Protein AF-A0A2V1GQX3-F1 (afdb_monomer_lite)

Structure (mmCIF, N/CA/C/O backbone):
data_AF-A0A2V1GQX3-F1
#
_entry.id   AF-A0A2V1GQX3-F1
#
loop_
_atom_site.group_PDB
_atom_site.id
_atom_site.type_symbol
_atom_site.label_atom_id
_atom_site.label_alt_id
_atom_site.label_comp_id
_atom_site.label_asym_id
_atom_site.label_entity_id
_atom_site.label_seq_id
_atom_site.pdbx_PDB_ins_code
_atom_site.Cartn_x
_atom_site.Cartn_y
_atom_site.Cartn_z
_atom_site.occupancy
_atom_site.B_iso_or_equiv
_atom_site.auth_seq_id
_atom_site.auth_comp_id
_atom_site.auth_asym_id
_atom_site.auth_atom_id
_atom_site.pdbx_PDB_model_num
ATOM 1 N N . MET A 1 1 ? 5.991 -5.015 7.371 1.00 90.56 1 MET A N 1
ATOM 2 C CA . MET A 1 1 ? 5.856 -4.230 6.133 1.00 90.56 1 MET A CA 1
ATOM 3 C C . MET A 1 1 ? 7.169 -4.288 5.395 1.00 90.56 1 MET A C 1
ATOM 5 O O . MET A 1 1 ? 8.204 -4.074 6.018 1.00 90.56 1 MET A O 1
ATOM 9 N N . GLN A 1 2 ? 7.140 -4.566 4.095 1.00 91.06 2 GLN A N 1
ATOM 10 C CA . GLN A 1 2 ? 8.346 -4.754 3.287 1.00 91.06 2 GLN A CA 1
ATOM 11 C C . GLN A 1 2 ? 8.309 -3.878 2.034 1.00 91.06 2 GLN A C 1
ATOM 13 O O . GLN A 1 2 ? 7.256 -3.720 1.423 1.00 91.06 2 GLN A O 1
ATOM 18 N N . ARG A 1 3 ? 9.459 -3.323 1.633 1.00 92.69 3 ARG A N 1
ATOM 19 C CA . ARG A 1 3 ? 9.602 -2.666 0.327 1.00 92.69 3 ARG A CA 1
ATOM 20 C C . ARG A 1 3 ? 9.508 -3.696 -0.790 1.00 92.69 3 ARG A C 1
ATOM 22 O O . ARG A 1 3 ? 10.163 -4.732 -0.721 1.00 92.69 3 ARG A O 1
ATOM 29 N N . ILE A 1 4 ? 8.732 -3.384 -1.821 1.00 92.75 4 ILE A N 1
ATOM 30 C CA . ILE A 1 4 ? 8.549 -4.271 -2.972 1.00 92.75 4 ILE A CA 1
ATOM 31 C C . ILE A 1 4 ? 9.205 -3.723 -4.238 1.00 92.75 4 ILE A C 1
ATOM 33 O O . ILE A 1 4 ? 9.445 -2.520 -4.357 1.00 92.75 4 ILE A O 1
ATOM 37 N N . SER A 1 5 ? 9.502 -4.626 -5.175 1.00 91.31 5 SER A N 1
ATOM 38 C CA . SER A 1 5 ? 10.023 -4.274 -6.495 1.00 91.31 5 SER A CA 1
ATOM 39 C C . SER A 1 5 ? 8.942 -3.629 -7.378 1.00 91.31 5 SER A C 1
ATOM 41 O O . SER A 1 5 ? 7.744 -3.848 -7.149 1.00 91.31 5 SER A O 1
ATOM 43 N N . PRO A 1 6 ? 9.342 -2.875 -8.418 1.00 88.38 6 PRO A N 1
ATOM 44 C CA . PRO A 1 6 ? 8.414 -2.326 -9.404 1.00 88.38 6 PRO A CA 1
ATOM 45 C C . PRO A 1 6 ? 7.531 -3.394 -10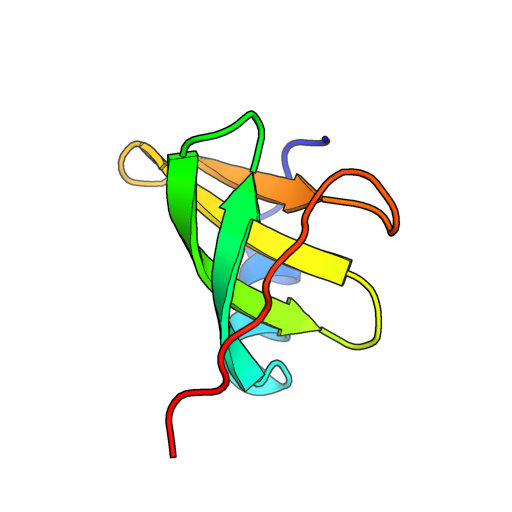.061 1.00 88.38 6 PRO A C 1
ATOM 47 O O . PRO A 1 6 ? 6.334 -3.172 -10.195 1.00 88.38 6 PRO A O 1
ATOM 50 N N . ASP A 1 7 ? 8.067 -4.579 -10.375 1.00 90.81 7 ASP A N 1
ATOM 51 C CA . ASP A 1 7 ? 7.286 -5.677 -10.969 1.00 90.81 7 ASP A CA 1
ATOM 52 C C . ASP A 1 7 ? 6.145 -6.135 -10.059 1.00 90.81 7 ASP A C 1
ATOM 54 O O . ASP A 1 7 ? 5.012 -6.340 -10.497 1.00 90.81 7 ASP A O 1
ATOM 58 N N . ARG A 1 8 ? 6.420 -6.240 -8.753 1.00 89.56 8 ARG A N 1
ATOM 59 C CA . ARG A 1 8 ? 5.418 -6.613 -7.749 1.00 89.56 8 ARG A CA 1
ATOM 60 C C . ARG A 1 8 ? 4.316 -5.557 -7.655 1.00 89.56 8 ARG A C 1
ATOM 62 O O . ARG A 1 8 ? 3.141 -5.902 -7.539 1.00 89.56 8 ARG A O 1
ATOM 69 N N . PHE A 1 9 ? 4.692 -4.281 -7.726 1.00 89.19 9 PHE A N 1
ATOM 70 C CA . PHE A 1 9 ? 3.740 -3.178 -7.807 1.00 89.19 9 PHE A CA 1
ATOM 71 C C . PHE A 1 9 ? 2.906 -3.245 -9.095 1.00 89.19 9 PHE A C 1
ATOM 73 O O . PHE A 1 9 ? 1.686 -3.109 -9.020 1.00 89.19 9 PHE A O 1
ATOM 80 N N . CYS A 1 10 ? 3.519 -3.505 -10.253 1.00 92.56 10 CYS A N 1
ATOM 81 C CA . CYS A 1 10 ? 2.805 -3.655 -11.522 1.00 92.56 10 CYS A CA 1
ATOM 82 C C . CYS A 1 10 ? 1.740 -4.755 -11.433 1.00 92.56 10 CYS A C 1
ATOM 84 O O . CYS A 1 10 ? 0.598 -4.528 -11.831 1.00 92.56 10 CYS A O 1
ATOM 86 N N . ILE A 1 11 ? 2.069 -5.896 -10.819 1.00 93.69 11 ILE A N 1
ATOM 87 C CA . ILE A 1 11 ? 1.106 -6.975 -10.557 1.00 93.69 11 ILE A CA 1
ATOM 88 C C . ILE A 1 11 ? -0.026 -6.487 -9.645 1.00 93.69 11 ILE A C 1
ATOM 90 O O . ILE A 1 11 ? -1.196 -6.696 -9.959 1.00 93.69 11 ILE A O 1
ATOM 94 N N . ALA A 1 12 ? 0.288 -5.803 -8.540 1.00 92.94 12 ALA A N 1
ATOM 95 C CA . ALA A 1 12 ? -0.726 -5.273 -7.626 1.00 92.94 12 ALA A CA 1
ATOM 96 C C . ALA A 1 12 ? -1.651 -4.248 -8.303 1.00 92.94 12 ALA A C 1
ATOM 98 O O . ALA A 1 12 ? -2.847 -4.240 -8.037 1.00 92.94 12 ALA A O 1
ATOM 99 N N . LYS A 1 13 ? -1.123 -3.426 -9.212 1.00 92.00 13 LYS A N 1
ATOM 100 C CA . LYS A 1 13 ? -1.903 -2.458 -9.991 1.00 92.00 13 LYS A CA 1
ATOM 101 C C . LYS A 1 13 ? -2.806 -3.132 -11.029 1.00 92.00 13 LYS A C 1
ATOM 103 O O . LYS A 1 13 ? -3.911 -2.658 -11.258 1.00 92.00 13 LYS A O 1
ATOM 108 N N . GLN A 1 14 ? -2.335 -4.203 -11.669 1.00 94.38 14 GLN A N 1
ATOM 109 C CA . GLN A 1 14 ? -3.078 -4.915 -12.715 1.00 94.38 14 GLN A CA 1
ATOM 110 C C . GLN A 1 14 ? -4.134 -5.874 -12.156 1.00 94.38 14 GLN A C 1
ATOM 112 O O . GLN A 1 14 ? -5.216 -5.990 -12.721 1.00 94.38 14 GLN A O 1
ATOM 117 N N . GLN A 1 15 ? -3.813 -6.584 -11.074 1.00 94.88 15 GLN A N 1
ATOM 118 C CA . GLN A 1 15 ? -4.640 -7.672 -10.536 1.00 94.88 15 GLN A CA 1
ATOM 119 C C . GLN A 1 15 ? -5.292 -7.326 -9.194 1.00 94.88 15 GLN A C 1
ATOM 121 O O . GLN A 1 15 ? -6.255 -7.973 -8.782 1.00 94.88 15 GLN A O 1
ATOM 126 N N . GLY A 1 16 ? -4.747 -6.347 -8.474 1.00 93.75 16 GLY A N 1
ATOM 127 C CA . GLY A 1 16 ? -5.255 -5.946 -7.172 1.00 93.75 16 GLY A CA 1
ATOM 128 C C . GLY A 1 16 ? -6.481 -5.048 -7.277 1.00 93.75 16 GLY A C 1
ATOM 129 O O . GLY A 1 16 ? -6.740 -4.397 -8.288 1.00 93.75 16 GLY A O 1
ATOM 130 N N . ARG A 1 17 ? -7.244 -4.989 -6.187 1.00 94.69 17 ARG A N 1
ATOM 131 C CA . ARG A 1 17 ? -8.394 -4.085 -6.065 1.00 94.69 17 ARG A CA 1
ATOM 132 C C . ARG A 1 17 ? -7.962 -2.777 -5.435 1.00 94.69 17 ARG A C 1
ATOM 134 O O . ARG A 1 17 ? -7.262 -2.802 -4.427 1.00 94.69 17 ARG A O 1
ATOM 141 N N . LEU A 1 18 ? -8.421 -1.652 -5.973 1.00 94.88 18 LEU A N 1
ATOM 142 C CA . LEU A 1 18 ? -8.187 -0.354 -5.352 1.00 94.88 18 LEU A CA 1
ATOM 143 C C . LEU A 1 18 ? -8.942 -0.283 -4.014 1.00 94.88 18 LEU A C 1
ATOM 145 O O . LEU A 1 18 ? -10.169 -0.408 -3.959 1.00 94.88 18 LEU A O 1
ATOM 149 N N . VAL A 1 19 ? -8.202 -0.119 -2.918 1.00 95.94 19 VAL A N 1
ATOM 150 C CA . VAL A 1 19 ? -8.748 -0.047 -1.558 1.00 95.94 19 VAL A CA 1
ATOM 151 C C . VAL A 1 19 ? -8.072 1.063 -0.755 1.00 95.94 19 VAL A C 1
ATOM 153 O O . VAL A 1 19 ? -6.920 1.418 -0.995 1.00 95.94 19 VAL A O 1
ATOM 156 N N . SER A 1 20 ? -8.763 1.554 0.268 1.00 95.88 20 SER A N 1
ATOM 157 C CA . SER A 1 20 ? -8.138 2.287 1.370 1.00 95.88 20 SER A CA 1
ATOM 158 C C . SER A 1 20 ? -8.052 1.393 2.597 1.00 95.88 20 SER A C 1
ATOM 160 O O . SER A 1 20 ? -9.066 0.829 3.012 1.00 95.88 20 SER A O 1
ATOM 162 N N . ALA A 1 21 ? -6.891 1.317 3.234 1.00 95.94 21 ALA A N 1
ATOM 163 C CA . ALA A 1 21 ? -6.697 0.602 4.491 1.00 95.94 21 ALA A CA 1
ATOM 164 C C . ALA A 1 21 ? -5.990 1.488 5.523 1.00 95.94 21 ALA A C 1
ATOM 166 O O . ALA A 1 21 ? -5.305 2.452 5.188 1.00 95.94 21 ALA A O 1
ATOM 167 N N . THR A 1 22 ? -6.172 1.176 6.799 1.00 96.38 22 THR A N 1
ATOM 168 C CA . THR A 1 22 ? -5.467 1.831 7.901 1.00 96.38 22 THR A CA 1
ATOM 169 C C . THR A 1 22 ? -4.197 1.043 8.201 1.00 96.38 22 THR A C 1
ATOM 171 O O . THR A 1 22 ? -4.275 -0.116 8.600 1.00 96.38 22 THR A O 1
ATOM 174 N N . VAL A 1 23 ? -3.035 1.668 8.013 1.00 94.62 23 VAL A N 1
ATOM 175 C CA . VAL A 1 23 ? -1.701 1.096 8.257 1.00 94.62 23 VAL A CA 1
ATOM 176 C C . VAL A 1 23 ? -1.003 1.944 9.314 1.00 94.62 23 VAL A C 1
ATOM 178 O O . VAL A 1 23 ? -0.860 3.155 9.130 1.00 94.62 23 VAL A O 1
ATOM 181 N N . LEU A 1 24 ? -0.586 1.331 10.429 1.00 91.44 24 LEU A N 1
ATOM 182 C CA . LEU A 1 24 ? -0.009 2.033 11.591 1.00 91.44 24 LEU A CA 1
ATOM 183 C C . LEU A 1 24 ? -0.825 3.270 12.025 1.00 91.44 24 LEU A C 1
ATOM 185 O O . LEU A 1 24 ? -0.283 4.355 12.232 1.00 91.44 24 LEU A O 1
ATOM 189 N N . GLY A 1 25 ? -2.152 3.133 12.080 1.00 92.25 25 GLY A N 1
ATOM 190 C CA . GLY A 1 25 ? -3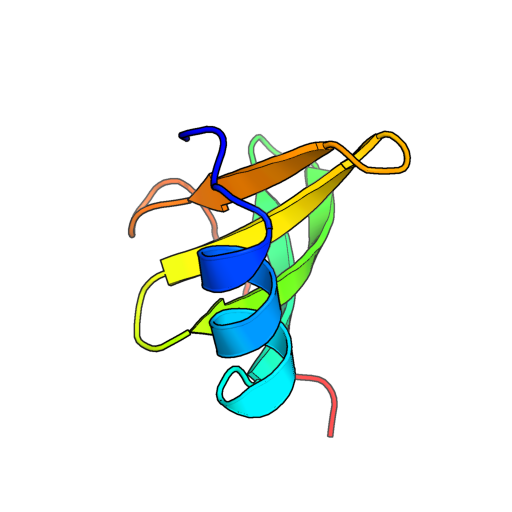.057 4.215 12.487 1.00 92.25 25 GLY A CA 1
ATOM 191 C C . GLY A 1 25 ? -3.276 5.323 11.449 1.00 92.25 25 GLY A C 1
ATOM 192 O O . GLY A 1 25 ? -3.997 6.274 11.732 1.00 92.25 25 GLY A O 1
ATOM 193 N N . LYS A 1 26 ? -2.706 5.222 10.240 1.00 93.00 26 LYS A N 1
ATOM 194 C CA . LYS A 1 26 ? -2.924 6.191 9.152 1.00 93.00 26 LYS A CA 1
ATOM 195 C C . LYS A 1 26 ? -3.693 5.561 8.001 1.00 93.00 26 LYS A C 1
ATOM 197 O O . LYS A 1 26 ? -3.367 4.458 7.567 1.00 93.00 26 LYS A O 1
ATOM 202 N N . ARG A 1 27 ? -4.682 6.284 7.470 1.00 94.44 27 ARG A N 1
ATOM 203 C CA . ARG A 1 27 ? -5.387 5.892 6.244 1.00 94.44 27 ARG A CA 1
ATOM 204 C C . ARG A 1 27 ? -4.421 5.964 5.062 1.00 94.44 27 ARG A C 1
ATOM 206 O O . ARG A 1 27 ? -3.716 6.959 4.903 1.00 94.44 27 ARG A O 1
ATOM 213 N N . ARG A 1 28 ? -4.366 4.902 4.266 1.00 94.62 28 ARG A N 1
ATOM 214 C CA . ARG A 1 28 ? -3.531 4.779 3.072 1.00 94.62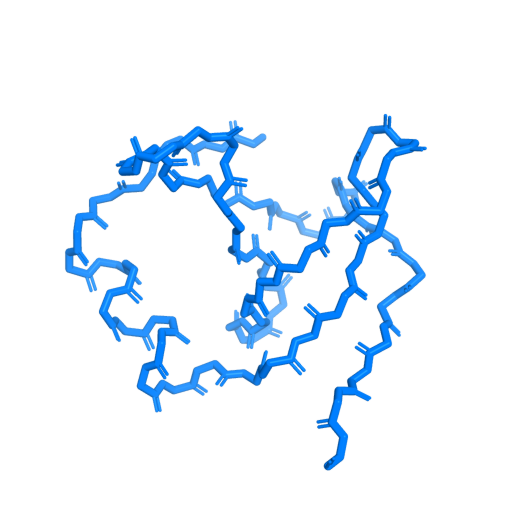 28 ARG A CA 1
ATOM 215 C C . ARG A 1 28 ? -4.358 4.207 1.939 1.00 94.62 28 ARG A C 1
ATOM 217 O O . ARG A 1 28 ? -5.084 3.236 2.141 1.00 94.62 28 ARG A O 1
ATOM 224 N N . ASP A 1 29 ? -4.189 4.789 0.765 1.00 94.44 29 ASP A N 1
ATOM 225 C CA . ASP A 1 29 ? -4.774 4.283 -0.468 1.00 94.44 29 ASP A CA 1
ATOM 226 C C . ASP A 1 29 ? -3.759 3.401 -1.188 1.00 94.44 29 ASP A C 1
ATOM 228 O O . ASP A 1 29 ? -2.548 3.649 -1.155 1.00 94.44 29 ASP A O 1
ATOM 232 N N . GLY A 1 30 ? -4.252 2.331 -1.795 1.00 94.56 30 GLY A N 1
ATOM 233 C CA . GLY A 1 30 ? -3.405 1.321 -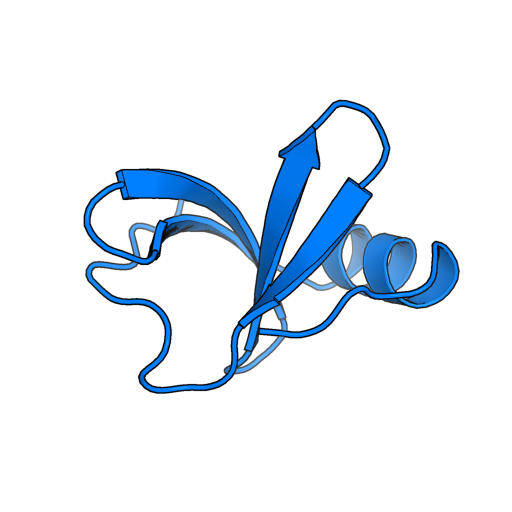2.395 1.00 94.56 30 GLY A CA 1
ATOM 234 C C . GLY A 1 30 ? -4.203 0.201 -3.041 1.00 94.56 30 GLY A C 1
ATOM 235 O O . GLY A 1 30 ? -5.390 0.338 -3.331 1.00 94.56 30 GLY A O 1
ATOM 236 N N . TYR A 1 31 ? -3.538 -0.924 -3.253 1.00 95.88 31 TYR A N 1
ATOM 237 C CA . TYR A 1 31 ? -4.094 -2.089 -3.919 1.00 95.88 31 TYR A CA 1
ATOM 238 C C . TYR A 1 31 ? -4.109 -3.278 -2.966 1.00 95.88 31 TYR A C 1
ATOM 240 O O . TYR A 1 31 ? -3.104 -3.596 -2.333 1.00 95.88 31 TYR A O 1
ATOM 248 N N . LEU A 1 32 ? -5.245 -3.958 -2.875 1.00 95.25 32 LEU A N 1
ATOM 249 C CA . LEU A 1 32 ? -5.353 -5.243 -2.202 1.00 95.25 32 LEU A CA 1
ATOM 250 C C . LEU A 1 32 ? -5.099 -6.354 -3.222 1.00 95.25 32 LEU A C 1
ATOM 252 O O . LEU A 1 32 ? -5.914 -6.568 -4.121 1.00 95.25 32 LEU A O 1
ATOM 256 N N . LEU A 1 33 ? -3.974 -7.051 -3.081 1.00 94.31 33 LEU A N 1
ATOM 257 C CA . LEU A 1 33 ? -3.591 -8.193 -3.905 1.00 94.31 33 LEU A CA 1
ATOM 258 C C . LEU A 1 33 ? -3.737 -9.469 -3.066 1.00 94.31 33 LEU A C 1
ATOM 260 O O . LEU A 1 33 ? -2.881 -9.794 -2.241 1.00 94.31 33 LEU A O 1
ATOM 264 N N . GLY A 1 34 ? -4.855 -10.176 -3.239 1.00 91.62 34 GLY A N 1
ATOM 265 C CA . GLY A 1 34 ? -5.216 -11.303 -2.376 1.00 91.62 34 GLY A CA 1
ATOM 266 C C . GLY A 1 34 ? -5.470 -10.842 -0.937 1.00 91.62 34 GLY A C 1
ATOM 267 O O . GLY A 1 34 ? -6.385 -10.061 -0.690 1.00 91.62 34 GLY A O 1
ATOM 268 N N . ASN A 1 35 ? -4.653 -11.311 0.008 1.00 92.69 35 ASN A N 1
ATOM 269 C CA . ASN A 1 35 ? -4.686 -10.914 1.422 1.00 92.69 35 ASN A CA 1
ATOM 270 C C . ASN A 1 35 ? -3.583 -9.906 1.803 1.00 92.69 35 ASN A C 1
ATOM 272 O O . ASN A 1 35 ? -3.386 -9.629 2.985 1.00 92.69 35 ASN A O 1
ATOM 276 N N . LYS A 1 36 ? -2.854 -9.372 0.819 1.00 95.12 36 LYS A N 1
ATOM 277 C CA . LYS A 1 36 ? -1.762 -8.415 1.016 1.00 95.12 36 LYS A CA 1
ATOM 278 C C . LYS A 1 36 ? -2.195 -7.032 0.568 1.00 95.12 36 LYS A C 1
ATOM 280 O O . LYS A 1 36 ? -2.857 -6.890 -0.460 1.00 95.12 36 LYS A O 1
ATOM 285 N N . PHE A 1 37 ? -1.796 -6.012 1.315 1.00 96.00 37 PHE A N 1
ATOM 286 C CA . PHE A 1 37 ? -2.100 -4.625 0.979 1.00 96.00 37 PHE A CA 1
ATOM 287 C C . PHE A 1 37 ? -0.837 -3.900 0.524 1.00 96.00 37 PHE A C 1
ATOM 289 O O . PHE A 1 37 ? 0.167 -3.896 1.229 1.00 96.00 37 PHE A O 1
ATOM 296 N N . VAL A 1 38 ? -0.883 -3.292 -0.655 1.00 95.50 38 VAL A N 1
ATOM 297 C CA . VAL A 1 38 ? 0.244 -2.597 -1.275 1.00 95.50 38 VAL A CA 1
ATOM 298 C C . VAL A 1 38 ? -0.070 -1.113 -1.365 1.00 95.50 38 VAL A C 1
ATOM 300 O O . VAL A 1 38 ? -1.056 -0.734 -1.989 1.00 95.50 38 VAL A O 1
ATOM 303 N N . PHE A 1 39 ? 0.768 -0.258 -0.786 1.00 94.31 39 PHE A N 1
ATOM 304 C CA . PHE A 1 39 ? 0.553 1.190 -0.791 1.00 94.31 39 PHE A CA 1
ATOM 305 C C . PHE A 1 39 ? 1.852 1.964 -0.989 1.00 94.31 39 PHE A C 1
ATOM 307 O O . PHE A 1 39 ? 2.951 1.447 -0.776 1.00 94.31 39 PHE A O 1
ATOM 314 N N . THR A 1 40 ? 1.718 3.227 -1.386 1.00 91.44 40 THR A N 1
ATOM 315 C CA . THR A 1 40 ? 2.855 4.137 -1.537 1.00 91.44 40 THR A CA 1
ATOM 316 C C . THR A 1 40 ? 3.088 4.943 -0.256 1.00 91.44 40 THR A C 1
ATOM 318 O O . THR A 1 40 ? 2.163 5.544 0.302 1.00 91.44 40 THR A O 1
ATOM 321 N N . LYS A 1 41 ? 4.326 4.936 0.256 1.00 84.44 41 LYS A N 1
ATOM 322 C CA . LYS A 1 41 ? 4.723 5.744 1.428 1.00 84.44 41 LYS A CA 1
ATOM 323 C C . LYS A 1 41 ? 5.231 7.128 1.016 1.00 84.44 41 LYS A C 1
ATOM 325 O O . LYS A 1 41 ? 4.964 8.096 1.725 1.00 84.44 41 LYS A O 1
ATOM 330 N N . GLN A 1 42 ? 5.960 7.194 -0.094 1.00 79.19 42 GLN A N 1
ATOM 331 C CA . GLN A 1 42 ? 6.542 8.377 -0.742 1.00 79.19 42 GLN A CA 1
ATOM 332 C C . GLN A 1 42 ? 6.537 8.119 -2.254 1.00 79.19 42 GLN A C 1
ATOM 334 O O . GLN A 1 42 ? 6.525 6.950 -2.638 1.00 79.19 42 GLN A O 1
ATOM 339 N N . GLN A 1 43 ? 6.543 9.171 -3.086 1.00 71.25 43 GLN A N 1
ATOM 340 C CA . GLN A 1 43 ? 6.626 9.049 -4.550 1.00 71.25 43 GLN A CA 1
ATOM 341 C C . GLN A 1 43 ? 7.710 8.007 -4.904 1.00 71.25 43 GLN A C 1
ATOM 343 O O . GLN A 1 43 ? 8.861 8.148 -4.508 1.00 71.25 43 GLN A O 1
ATOM 348 N N . ASP A 1 44 ? 7.282 6.891 -5.504 1.00 75.94 44 ASP A N 1
ATOM 349 C CA . ASP A 1 44 ? 8.079 5.717 -5.913 1.00 75.94 44 ASP A CA 1
ATOM 350 C C . ASP A 1 44 ? 8.557 4.704 -4.851 1.00 75.94 44 ASP A C 1
ATOM 352 O O . ASP A 1 44 ? 9.159 3.682 -5.194 1.00 75.94 44 ASP A O 1
ATOM 356 N N . CYS A 1 45 ? 8.217 4.877 -3.572 1.00 87.62 45 CYS A N 1
ATOM 357 C CA . CYS A 1 45 ? 8.446 3.860 -2.537 1.00 87.62 45 CYS A CA 1
ATOM 358 C C . CYS A 1 45 ? 7.169 3.082 -2.197 1.00 87.62 45 CYS A C 1
ATOM 360 O O . CYS A 1 45 ? 6.362 3.502 -1.359 1.00 87.62 45 CYS A O 1
ATOM 362 N N . TRP A 1 46 ? 7.040 1.900 -2.803 1.00 91.88 46 TRP A N 1
ATOM 363 C CA . TRP A 1 46 ? 5.943 0.963 -2.566 1.00 91.88 46 TRP A CA 1
ATOM 364 C C . TRP A 1 46 ? 6.259 -0.025 -1.442 1.00 91.88 46 TRP A C 1
ATOM 366 O O . TRP A 1 46 ? 7.354 -0.592 -1.370 1.00 91.88 46 TRP A O 1
ATOM 376 N N . LEU A 1 47 ? 5.274 -0.240 -0.573 1.00 94.94 47 LEU A N 1
ATOM 377 C CA . LEU A 1 47 ? 5.339 -1.166 0.551 1.00 94.94 47 LEU A CA 1
ATOM 378 C C . LEU A 1 47 ? 4.214 -2.196 0.461 1.00 94.94 47 LEU A C 1
ATOM 380 O O . LEU A 1 47 ? 3.088 -1.847 0.116 1.00 94.94 47 LEU A O 1
ATOM 384 N N . GLU A 1 48 ? 4.519 -3.437 0.830 1.00 95.06 48 GLU A N 1
ATOM 385 C CA . GLU A 1 48 ? 3.557 -4.517 1.052 1.00 95.06 48 GLU A CA 1
ATOM 386 C C . GLU A 1 48 ? 3.368 -4.740 2.561 1.00 95.06 48 GLU A C 1
ATOM 388 O O . GLU A 1 48 ? 4.332 -4.882 3.325 1.00 95.06 48 GLU A O 1
ATOM 393 N N . CYS A 1 49 ? 2.107 -4.769 2.975 1.00 95.75 49 CYS A N 1
ATOM 394 C CA . CYS A 1 49 ? 1.632 -5.127 4.300 1.00 95.75 49 CYS A CA 1
ATOM 395 C C . CYS A 1 49 ? 1.082 -6.556 4.281 1.00 95.75 49 CYS A C 1
ATOM 397 O O . CYS A 1 49 ? 0.243 -6.894 3.438 1.00 95.75 49 CYS A O 1
ATOM 399 N N . GLN A 1 50 ? 1.513 -7.367 5.244 1.00 95.25 50 GLN A N 1
ATOM 400 C CA . GLN A 1 50 ? 0.926 -8.683 5.506 1.00 95.25 50 GLN A CA 1
ATOM 401 C C . GLN A 1 50 ? -0.397 -8.557 6.285 1.00 95.25 50 GLN A C 1
ATOM 403 O O . GLN A 1 50 ? -0.659 -7.510 6.889 1.00 95.25 50 GLN A O 1
ATOM 408 N N . PRO A 1 51 ? -1.239 -9.609 6.304 1.00 92.62 51 PRO A N 1
ATOM 409 C CA . PRO A 1 51 ? -2.401 -9.664 7.188 1.00 92.62 51 PRO A CA 1
ATOM 410 C C . PRO A 1 51 ? -2.027 -9.322 8.635 1.00 92.62 51 PRO A C 1
ATOM 412 O O . PRO A 1 51 ? -1.029 -9.814 9.156 1.00 92.62 51 PRO A O 1
ATOM 415 N N . GLY A 1 52 ? -2.818 -8.460 9.273 1.00 93.00 52 GLY A N 1
ATOM 416 C CA . GLY A 1 52 ? -2.543 -7.944 10.620 1.00 93.00 52 GLY A CA 1
ATOM 417 C C . GLY A 1 52 ? -1.737 -6.640 10.652 1.00 93.00 52 GLY A C 1
ATOM 418 O O . GLY A 1 52 ? -1.804 -5.916 11.639 1.00 93.00 52 GLY A O 1
ATOM 419 N N . GLU A 1 53 ? -1.051 -6.269 9.565 1.00 94.19 53 GLU A N 1
ATOM 420 C CA . GLU A 1 53 ? -0.337 -4.981 9.466 1.00 94.19 53 GLU A CA 1
ATOM 421 C C . GLU A 1 53 ? -1.218 -3.837 8.938 1.00 94.19 53 GLU A C 1
ATOM 423 O O . GLU A 1 53 ? -0.810 -2.672 8.923 1.00 94.19 53 GLU A O 1
ATOM 428 N N . PHE A 1 54 ? -2.428 -4.168 8.490 1.00 94.88 54 PHE A N 1
ATOM 429 C CA . PHE A 1 54 ? -3.421 -3.232 7.984 1.00 94.88 54 PHE A CA 1
ATOM 430 C C . PHE A 1 54 ? -4.826 -3.629 8.452 1.00 94.88 54 PHE A C 1
ATOM 432 O O . PHE A 1 54 ? -5.110 -4.803 8.686 1.00 94.88 54 PHE A O 1
ATOM 439 N N . ALA A 1 55 ? -5.714 -2.643 8.578 1.00 94.31 55 ALA A N 1
ATOM 440 C CA . ALA A 1 55 ? -7.088 -2.829 9.040 1.00 94.31 55 ALA A CA 1
ATOM 441 C C . ALA A 1 55 ? -8.074 -1.908 8.303 1.00 94.31 55 ALA A C 1
ATOM 443 O O . ALA A 1 55 ? -7.681 -1.071 7.491 1.00 94.31 55 ALA A O 1
ATOM 444 N N . GLN A 1 56 ? -9.370 -2.039 8.612 1.00 93.69 56 GLN A N 1
ATOM 445 C CA . GLN A 1 56 ? -10.434 -1.139 8.136 1.00 93.69 56 GLN A CA 1
ATOM 446 C C . GLN A 1 56 ? -10.466 -0.973 6.603 1.00 93.69 56 GLN A C 1
ATOM 448 O O . GLN A 1 56 ? -10.612 0.136 6.086 1.00 93.69 56 GLN A O 1
ATOM 453 N N . VAL A 1 57 ? -10.294 -2.065 5.860 1.00 93.94 57 VAL A N 1
ATOM 454 C CA . VAL A 1 57 ? -10.227 -2.029 4.394 1.00 93.94 57 VAL A CA 1
ATOM 455 C C . VAL A 1 57 ? -11.558 -1.547 3.809 1.00 93.94 57 VAL A C 1
ATOM 457 O O . VAL A 1 57 ? -12.606 -2.125 4.081 1.00 93.94 57 VAL A O 1
ATOM 460 N N . LYS A 1 58 ? -11.517 -0.500 2.982 1.00 95.00 58 LYS A N 1
ATOM 461 C CA . LYS A 1 58 ? -12.651 0.000 2.196 1.00 95.00 58 LYS A CA 1
ATOM 462 C C . LYS A 1 58 ? -12.320 -0.140 0.720 1.00 95.00 58 LYS A C 1
ATOM 464 O O . LYS A 1 58 ? -11.363 0.466 0.250 1.00 95.00 58 LYS A O 1
ATOM 469 N N . VAL A 1 59 ? -13.110 -0.930 0.008 1.00 91.06 59 VAL A N 1
ATOM 470 C CA . VAL A 1 59 ? -12.972 -1.104 -1.440 1.00 91.06 59 VAL A CA 1
ATOM 471 C C . VAL A 1 59 ? -13.614 0.087 -2.147 1.00 91.06 59 VAL A C 1
ATOM 473 O O . VAL A 1 59 ? -14.724 0.484 -1.785 1.00 91.06 59 VAL A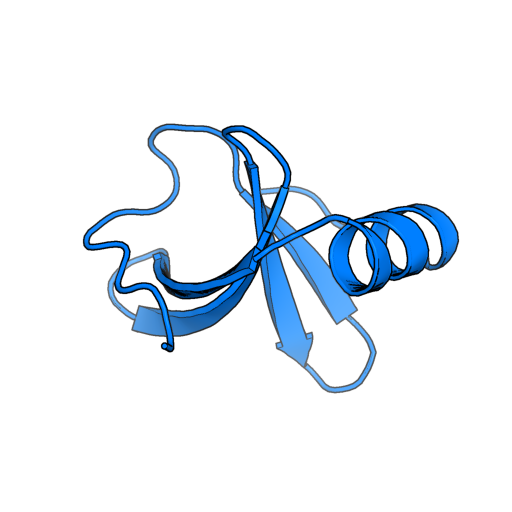 O 1
ATOM 476 N N . TRP A 1 60 ? -12.915 0.658 -3.125 1.00 85.38 60 TRP A N 1
ATOM 477 C CA . TRP A 1 60 ? -13.476 1.675 -4.014 1.00 85.38 60 TRP A CA 1
ATOM 478 C C . TRP A 1 60 ? -14.282 0.930 -5.082 1.00 85.38 60 TRP A C 1
ATOM 480 O O . TRP A 1 60 ? -13.768 -0.016 -5.681 1.00 85.38 60 TRP A O 1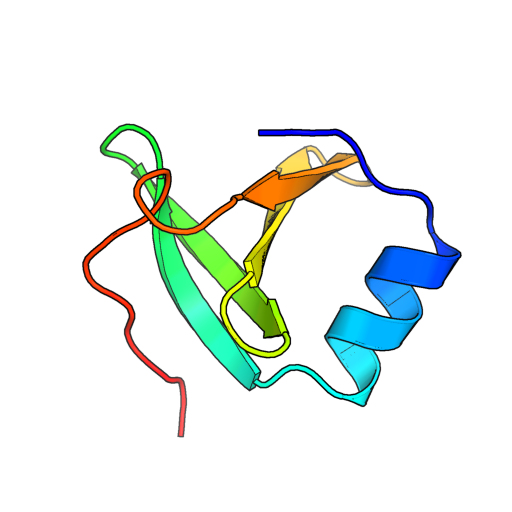
ATOM 490 N N . ARG A 1 61 ? -15.566 1.271 -5.214 1.00 71.25 61 ARG A N 1
ATOM 491 C CA . ARG A 1 61 ? -16.453 0.715 -6.243 1.00 71.25 61 ARG A CA 1
ATOM 492 C C . ARG A 1 61 ? -16.369 1.547 -7.507 1.00 71.25 61 ARG A C 1
ATOM 494 O O . ARG A 1 61 ? -16.215 2.779 -7.354 1.00 71.25 61 ARG A O 1
#

Radius of gyration: 10.23 Å; chains: 1; bounding box: 26×20×25 Å

Organism: NCBI:txid2080658

Foldseek 3Di:
DDWDDPVVQVCQVVQFFFKWWQAPNDIFTATHDPQWTWGDPDVPTIDIDHPPRIHDIDTDD

pLDDT: mean 91.91, std 5.32, range [71.25, 96.38]

Sequence (61 aa):
MQRISPDRFCIAKQQGRLVSATVLGKRRDGYLLGNKFVFTKQQDCWLECQPGEFAQVKVWR

Secondary structure (DSSP, 8-state):
-EE--HHHHHHHHHHSEEEEEEETTEEEEEEEETTEEEEEEETTEEEEEPTTSEEEEEE--

InterPro domains:
  IPR002792 TRAM domain [PS50926] (12-61)